Protein AF-A0A2N6ER31-F1 (afdb_monomer_lite)

pLDDT: mean 97.61, std 2.0, range [89.62, 98.94]

Foldseek 3Di:
DWAQPDPPAPPRTDDQAGPLRAHPLNVVLLVLLVLLLVLLVVLQVLLVVVVDHDVVSVVLSVVSNQCSDRPRDRDNVVSVVSSVVSNVSSVVSNVSSPDDDDDRDPSNDDD

Secondary structure (DSSP, 8-state):
--B--STT-GGGSBSSS-TTS--HHHHHHHHHHHHHHHHHHHHHHHHHHTT---HHHHHHHHHHHHTTSTTT---HHHHHHHHHHHHHHHHHHHHHH-S--SPPPGGGS--

Structure (mmCIF, N/CA/C/O backbone):
data_AF-A0A2N6ER31-F1
#
_entry.id   AF-A0A2N6ER31-F1
#
loop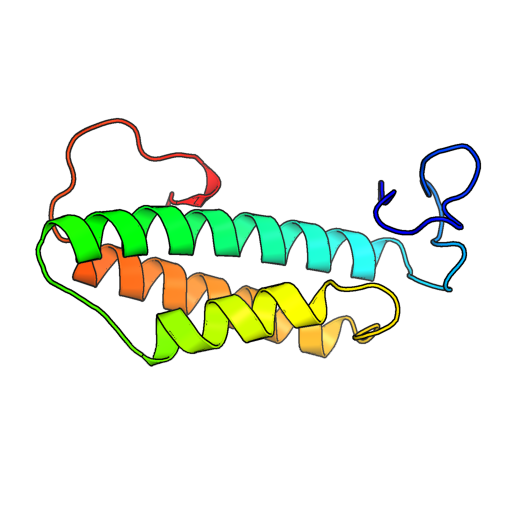_
_atom_site.group_PDB
_atom_site.id
_atom_site.type_symbol
_atom_site.label_atom_id
_atom_site.label_alt_id
_atom_site.label_comp_id
_atom_site.label_asym_id
_atom_site.label_entity_id
_atom_site.label_seq_id
_atom_site.pdbx_PDB_ins_code
_atom_site.Cartn_x
_atom_site.Cartn_y
_atom_site.Cartn_z
_atom_site.occupancy
_atom_site.B_iso_or_equiv
_atom_site.auth_seq_id
_atom_site.auth_comp_id
_atom_site.auth_asym_id
_atom_site.auth_atom_id
_atom_site.pdbx_PDB_model_num
ATOM 1 N N 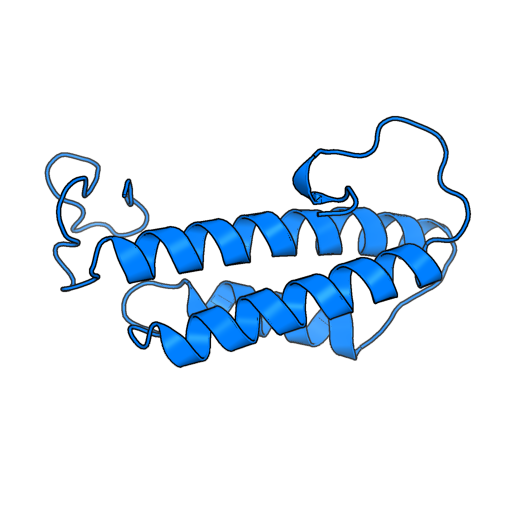. MET A 1 1 ? 1.856 1.755 -16.863 1.00 95.81 1 MET A N 1
ATOM 2 C CA . MET A 1 1 ? 2.651 1.949 -15.631 1.00 95.81 1 MET A CA 1
ATOM 3 C C . MET A 1 1 ? 3.274 3.336 -15.636 1.00 95.81 1 MET A C 1
ATOM 5 O O . MET A 1 1 ? 3.431 3.908 -16.709 1.00 95.81 1 MET A O 1
ATOM 9 N N . PHE A 1 2 ? 3.667 3.845 -14.473 1.00 98.19 2 PHE A N 1
ATOM 10 C CA . PHE A 1 2 ? 4.641 4.929 -14.359 1.00 98.19 2 PHE A CA 1
ATOM 11 C C . PHE A 1 2 ? 5.428 4.723 -13.062 1.00 98.19 2 PHE A C 1
ATOM 13 O O . PHE A 1 2 ? 4.856 4.806 -11.982 1.00 98.19 2 PHE A O 1
ATOM 20 N N . CYS A 1 3 ? 6.719 4.403 -13.151 1.00 98.56 3 CYS A N 1
ATOM 21 C CA . CYS A 1 3 ? 7.536 4.114 -11.970 1.00 98.56 3 CYS A CA 1
ATOM 22 C C . CYS A 1 3 ? 8.906 4.793 -12.061 1.00 98.56 3 CYS A C 1
ATOM 24 O O . CYS A 1 3 ? 9.654 4.582 -13.015 1.00 98.56 3 CYS A O 1
ATOM 26 N N . TYR A 1 4 ? 9.225 5.591 -11.045 1.00 98.25 4 TYR A N 1
ATOM 27 C CA . TYR A 1 4 ? 10.417 6.447 -10.973 1.00 98.25 4 TYR A CA 1
ATOM 28 C C . TYR A 1 4 ? 11.170 6.352 -9.634 1.00 98.25 4 TYR A C 1
ATOM 30 O O . TYR A 1 4 ? 11.939 7.237 -9.283 1.00 98.25 4 TYR A O 1
ATOM 38 N N . GLN A 1 5 ? 10.895 5.315 -8.836 1.00 98.19 5 GLN A N 1
ATOM 39 C CA . GLN A 1 5 ? 11.377 5.258 -7.451 1.00 98.19 5 GLN A CA 1
ATOM 40 C C . GLN A 1 5 ? 12.874 4.945 -7.325 1.00 98.19 5 GLN A C 1
ATOM 42 O O . GLN A 1 5 ? 13.454 5.162 -6.266 1.00 98.19 5 GLN A O 1
ATOM 47 N N . CYS A 1 6 ? 13.486 4.370 -8.364 1.00 97.94 6 CYS A N 1
ATOM 48 C CA . CYS A 1 6 ? 14.894 3.996 -8.360 1.00 97.94 6 CYS A CA 1
ATOM 49 C C . CYS A 1 6 ? 15.719 4.928 -9.247 1.00 97.94 6 CYS A C 1
ATOM 51 O O . CYS A 1 6 ? 15.220 5.492 -10.218 1.00 97.94 6 CYS A O 1
ATOM 53 N N . GLU A 1 7 ? 17.007 5.032 -8.925 1.00 97.38 7 GLU A N 1
ATOM 54 C CA . GLU A 1 7 ? 17.972 5.876 -9.638 1.00 97.38 7 GLU A CA 1
ATOM 55 C C . GLU A 1 7 ? 18.097 5.513 -11.128 1.00 97.38 7 GLU A C 1
ATOM 57 O O . GLU A 1 7 ? 18.255 6.392 -11.966 1.00 97.38 7 GLU A O 1
ATOM 62 N N . GLN A 1 8 ? 17.897 4.239 -11.475 1.00 97.56 8 GLN A N 1
ATOM 63 C CA . GLN A 1 8 ? 18.051 3.733 -12.840 1.00 97.56 8 GLN A CA 1
ATOM 64 C C . GLN A 1 8 ? 16.838 4.005 -13.751 1.00 97.56 8 GLN A C 1
ATOM 66 O O . GLN A 1 8 ? 16.843 3.584 -14.909 1.00 97.56 8 GLN A O 1
ATOM 71 N N . ALA A 1 9 ? 15.773 4.648 -13.257 1.00 96.25 9 ALA A N 1
ATOM 72 C CA . ALA A 1 9 ? 14.536 4.836 -14.013 1.00 96.25 9 ALA A CA 1
ATOM 73 C C . ALA A 1 9 ? 14.781 5.508 -15.380 1.00 96.25 9 ALA A C 1
ATOM 75 O O . ALA A 1 9 ? 15.350 6.596 -15.473 1.00 96.25 9 ALA A O 1
ATOM 76 N N . ALA A 1 10 ? 14.308 4.869 -16.455 1.00 93.56 10 ALA A N 1
ATOM 77 C CA . ALA A 1 10 ? 14.552 5.327 -17.820 1.00 93.56 10 ALA A CA 1
ATOM 78 C C . ALA A 1 10 ? 14.006 6.745 -18.045 1.00 93.56 10 ALA A C 1
ATOM 80 O O . ALA A 1 10 ? 12.814 6.976 -17.860 1.00 93.56 10 ALA A O 1
ATOM 81 N N . ASN A 1 11 ? 14.861 7.682 -18.469 1.00 91.19 11 ASN A N 1
ATOM 82 C CA . ASN A 1 11 ? 14.481 9.059 -18.821 1.00 91.19 11 ASN A CA 1
ATOM 83 C C . ASN A 1 11 ? 13.592 9.760 -17.767 1.00 91.19 11 ASN A C 1
ATOM 85 O O . ASN A 1 11 ? 12.683 10.510 -18.120 1.00 91.19 11 ASN A O 1
ATOM 89 N N . GLY A 1 12 ? 13.824 9.498 -16.474 1.00 92.56 12 GLY A N 1
ATOM 90 C CA . GLY A 1 12 ? 13.050 10.077 -15.367 1.00 92.56 12 GLY A CA 1
ATOM 91 C C . GLY A 1 12 ? 11.775 9.311 -14.978 1.00 92.56 12 GLY A C 1
ATOM 92 O O . GLY A 1 12 ? 11.105 9.706 -14.025 1.00 92.56 12 GLY A O 1
ATOM 93 N N . GLY A 1 13 ? 11.439 8.210 -15.659 1.00 97.50 13 GLY A N 1
ATOM 94 C CA . GLY A 1 13 ? 10.319 7.342 -15.292 1.00 97.50 13 GLY A CA 1
ATOM 95 C C . GLY A 1 13 ? 10.051 6.221 -16.299 1.00 97.50 13 GLY A C 1
ATOM 96 O O . GLY A 1 13 ? 9.863 6.454 -17.491 1.00 97.50 13 GLY A O 1
ATOM 97 N N . CYS A 1 14 ? 9.955 4.985 -15.810 1.00 98.31 14 CYS A N 1
ATOM 98 C CA . CYS A 1 14 ? 9.613 3.827 -16.634 1.00 98.31 14 CYS A CA 1
ATOM 99 C C . CYS A 1 14 ? 8.114 3.839 -16.981 1.00 98.31 14 CYS A C 1
ATOM 101 O O . CYS A 1 14 ? 7.280 3.777 -16.074 1.00 98.31 14 CYS A O 1
ATOM 103 N N . SER A 1 15 ? 7.772 3.882 -18.274 1.00 97.81 15 SER A N 1
ATOM 104 C CA . SER A 1 15 ? 6.384 3.987 -18.765 1.00 97.81 15 SER A CA 1
ATOM 105 C C . SER A 1 15 ? 5.867 2.759 -19.530 1.00 97.81 15 SER A C 1
ATOM 107 O O . SER A 1 15 ? 4.653 2.580 -19.630 1.00 97.81 15 SER A O 1
ATOM 109 N N . VAL A 1 16 ? 6.759 1.894 -20.026 1.00 97.31 16 VAL A N 1
ATOM 110 C CA . VAL A 1 16 ? 6.413 0.670 -20.781 1.00 97.31 16 VAL A CA 1
ATOM 111 C C . VAL A 1 16 ? 6.756 -0.587 -19.981 1.00 97.31 16 VAL A C 1
ATOM 113 O O . VAL A 1 16 ? 5.883 -1.404 -19.707 1.00 97.31 16 VAL A O 1
ATOM 116 N N . VAL A 1 17 ? 8.019 -0.709 -19.572 1.00 97.62 17 VAL A N 1
ATOM 117 C CA . VAL A 1 17 ? 8.555 -1.761 -18.701 1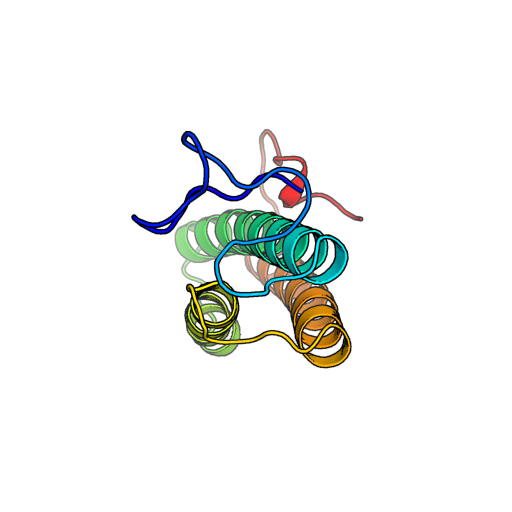.00 97.62 17 VAL A CA 1
ATOM 118 C C . VAL A 1 17 ? 9.597 -1.128 -17.779 1.00 97.62 17 VAL A C 1
ATOM 120 O O . VAL A 1 17 ? 10.232 -0.135 -18.148 1.00 97.62 17 VAL A O 1
ATOM 123 N N . GLY A 1 18 ? 9.758 -1.655 -16.567 1.00 98.12 18 GLY A N 1
ATOM 124 C CA . GLY A 1 18 ? 10.814 -1.222 -15.658 1.00 98.12 18 GLY A CA 1
ATOM 125 C C . GLY A 1 18 ? 12.197 -1.638 -16.157 1.00 98.12 18 GLY A C 1
ATOM 126 O O . GLY A 1 18 ? 12.381 -2.775 -16.581 1.00 98.12 18 GLY A O 1
ATOM 127 N N . VAL A 1 19 ? 13.197 -0.762 -16.019 1.00 98.12 19 VAL A N 1
ATOM 128 C CA . VAL A 1 19 ? 14.612 -1.120 -16.274 1.00 98.12 19 VAL A CA 1
ATOM 129 C C . VAL A 1 19 ? 15.091 -2.289 -15.404 1.00 98.12 19 VAL A C 1
ATOM 131 O O . VAL A 1 19 ? 15.983 -3.030 -15.795 1.00 98.12 19 VAL A O 1
ATOM 134 N N . CYS A 1 20 ? 14.462 -2.479 -14.241 1.00 98.00 20 CYS A N 1
ATOM 135 C CA . CYS A 1 20 ? 14.695 -3.592 -13.326 1.00 98.00 20 CYS A CA 1
ATOM 136 C C . CYS A 1 20 ? 13.960 -4.887 -13.719 1.00 98.00 20 CYS A C 1
ATOM 138 O O . CYS A 1 20 ? 13.988 -5.851 -12.964 1.00 98.00 20 CYS A O 1
ATOM 140 N N . GLY A 1 21 ? 13.257 -4.909 -14.857 1.00 97.88 21 GLY A N 1
ATOM 141 C CA . GLY A 1 21 ? 12.464 -6.054 -15.316 1.00 97.88 21 GLY A CA 1
ATOM 142 C C . GLY A 1 21 ? 11.006 -6.065 -14.844 1.00 97.88 21 GLY A C 1
ATOM 143 O O . GLY A 1 21 ? 10.250 -6.945 -15.255 1.00 97.88 21 GLY A O 1
ATOM 144 N N . LYS A 1 22 ? 10.576 -5.083 -14.034 1.00 98.62 22 LYS A N 1
ATOM 145 C CA . LYS A 1 22 ? 9.188 -4.984 -13.553 1.00 98.62 22 LYS A CA 1
ATOM 146 C C . LYS A 1 22 ? 8.205 -4.823 -14.716 1.00 98.62 22 LYS A C 1
ATOM 148 O O . LYS A 1 22 ? 8.271 -3.831 -15.446 1.00 98.62 22 LYS A O 1
ATOM 153 N N . GLN A 1 23 ? 7.279 -5.769 -14.842 1.00 98.62 23 GLN A N 1
ATOM 154 C CA . GLN A 1 23 ? 6.211 -5.742 -15.839 1.00 98.62 23 GLN A CA 1
ATOM 155 C C . GLN A 1 23 ? 5.122 -4.711 -15.472 1.00 98.62 23 GLN A C 1
ATOM 157 O O . GLN A 1 23 ? 4.969 -4.353 -14.298 1.00 98.62 23 GLN A O 1
ATOM 162 N N . PRO A 1 24 ? 4.392 -4.158 -16.459 1.00 98.50 24 PRO A N 1
ATOM 163 C CA . PRO A 1 24 ? 3.429 -3.082 -16.219 1.00 98.50 24 PRO A CA 1
ATOM 164 C C . PRO A 1 24 ? 2.224 -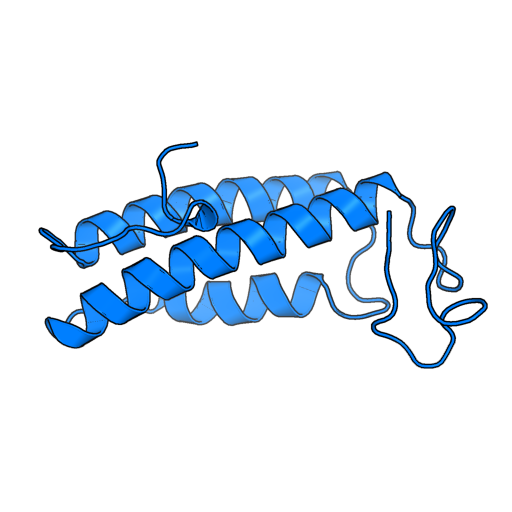3.489 -15.358 1.00 98.50 24 PRO A C 1
ATOM 166 O O . PRO A 1 24 ? 1.664 -2.628 -14.680 1.00 98.50 24 PRO A O 1
ATOM 169 N N . ASP A 1 25 ? 1.842 -4.763 -15.367 1.00 98.38 25 ASP A N 1
ATOM 170 C CA . ASP A 1 25 ? 0.820 -5.365 -14.503 1.00 98.38 25 ASP A CA 1
ATOM 171 C C . ASP A 1 25 ? 1.281 -5.440 -13.039 1.00 98.38 25 ASP A C 1
ATOM 173 O O . ASP A 1 25 ? 0.575 -4.961 -12.154 1.00 98.38 25 ASP A O 1
ATOM 177 N N . VAL A 1 26 ? 2.506 -5.911 -12.787 1.00 98.69 26 VAL A N 1
ATOM 178 C CA . VAL A 1 26 ? 3.147 -5.889 -11.460 1.00 98.69 26 VAL A CA 1
ATOM 179 C C . VAL A 1 26 ? 3.248 -4.454 -10.939 1.00 98.69 26 VAL A C 1
ATOM 181 O O . VAL A 1 26 ? 2.943 -4.185 -9.779 1.00 98.69 26 VAL A O 1
ATOM 184 N N . ALA A 1 27 ? 3.630 -3.501 -11.795 1.00 98.75 27 ALA A N 1
ATOM 185 C CA . ALA A 1 27 ? 3.667 -2.090 -11.416 1.00 98.75 27 ALA A CA 1
ATOM 186 C C . ALA A 1 27 ? 2.275 -1.558 -11.028 1.00 98.75 27 ALA A C 1
ATOM 188 O O . ALA A 1 27 ? 2.153 -0.893 -10.004 1.00 98.75 27 ALA A O 1
ATOM 189 N N . ALA A 1 28 ? 1.233 -1.888 -11.798 1.00 98.75 28 ALA A N 1
ATOM 190 C CA . ALA A 1 28 ? -0.139 -1.485 -11.492 1.00 98.75 28 ALA A CA 1
ATOM 191 C C . ALA A 1 28 ? -0.664 -2.116 -10.188 1.00 98.75 28 ALA A C 1
ATOM 193 O O . ALA A 1 28 ? -1.364 -1.451 -9.425 1.00 98.75 28 ALA A O 1
ATOM 194 N N . LEU A 1 29 ? -0.305 -3.371 -9.901 1.00 98.88 29 LEU A N 1
ATOM 195 C CA . LEU A 1 29 ? -0.648 -4.034 -8.641 1.00 98.88 29 LEU A CA 1
ATOM 196 C C . LEU A 1 29 ? 0.066 -3.394 -7.444 1.00 98.88 29 LEU A C 1
ATOM 198 O O . LEU A 1 29 ? -0.567 -3.169 -6.415 1.00 98.88 29 LEU A O 1
ATOM 202 N N . GLN A 1 30 ? 1.345 -3.030 -7.579 1.00 98.88 30 GLN A N 1
ATOM 203 C CA . GLN A 1 30 ? 2.065 -2.277 -6.543 1.00 98.88 30 GLN A CA 1
ATOM 204 C C . GLN A 1 30 ? 1.451 -0.883 -6.321 1.00 98.88 30 GLN A C 1
ATOM 206 O O . GLN A 1 30 ? 1.310 -0.458 -5.173 1.00 98.88 30 GLN A O 1
ATOM 211 N N . ASP A 1 31 ? 1.017 -0.196 -7.385 1.00 98.88 31 ASP A N 1
ATOM 212 C CA . ASP A 1 31 ? 0.298 1.082 -7.277 1.00 98.88 31 ASP A CA 1
ATOM 213 C C . ASP A 1 31 ? -1.030 0.914 -6.516 1.00 98.88 31 ASP A C 1
ATOM 215 O O . ASP A 1 31 ? -1.345 1.706 -5.620 1.00 98.88 31 ASP A O 1
ATOM 219 N N . LEU A 1 32 ? -1.795 -0.140 -6.828 1.00 98.75 32 LEU A N 1
ATOM 220 C CA . LEU A 1 32 ? -3.049 -0.462 -6.144 1.00 98.75 32 LEU A CA 1
ATOM 221 C C . LEU A 1 32 ? -2.820 -0.846 -4.676 1.00 98.75 32 LEU A C 1
ATOM 223 O O . LEU A 1 32 ? -3.579 -0.414 -3.805 1.00 98.75 32 LEU A O 1
ATOM 227 N N . LEU A 1 33 ? -1.756 -1.592 -4.373 1.00 98.88 33 LEU A N 1
ATOM 228 C CA . LEU A 1 33 ? -1.371 -1.910 -3.000 1.00 98.88 33 LEU A CA 1
ATOM 229 C C . LEU A 1 33 ? -1.097 -0.625 -2.213 1.00 98.88 33 LEU A C 1
ATOM 231 O O . LEU A 1 33 ? -1.740 -0.394 -1.190 1.00 98.88 33 LEU A O 1
ATOM 235 N N . VAL A 1 34 ? -0.246 0.272 -2.725 1.00 98.88 34 VAL A N 1
ATOM 236 C CA . VAL A 1 34 ? 0.034 1.570 -2.078 1.00 98.88 34 VAL A CA 1
ATOM 237 C C . VAL A 1 34 ? -1.232 2.415 -1.936 1.00 98.88 34 VAL A C 1
ATOM 239 O O . VAL A 1 34 ? -1.426 3.071 -0.908 1.00 98.88 34 VAL A O 1
ATOM 242 N N . TYR A 1 35 ? -2.116 2.406 -2.934 1.00 98.88 35 TYR A N 1
ATOM 243 C CA . TYR A 1 35 ? -3.408 3.084 -2.846 1.00 98.88 35 TYR A CA 1
ATOM 244 C C . TYR A 1 35 ? -4.260 2.530 -1.696 1.00 98.88 35 TYR A C 1
ATOM 246 O O . TYR A 1 35 ? -4.775 3.304 -0.891 1.00 98.88 35 TYR A O 1
ATOM 254 N N . THR A 1 36 ? -4.333 1.208 -1.548 1.00 98.88 36 THR A N 1
ATOM 255 C CA . THR A 1 36 ? -5.070 0.550 -0.457 1.00 98.88 36 THR A CA 1
ATOM 256 C C . THR A 1 36 ? -4.457 0.858 0.908 1.00 98.88 36 THR A C 1
ATOM 258 O O . THR A 1 36 ? -5.180 1.209 1.842 1.00 98.88 36 THR A O 1
ATOM 261 N N . LEU A 1 37 ? -3.122 0.827 1.018 1.00 98.94 37 LEU A N 1
ATOM 262 C CA . LEU A 1 37 ? -2.388 1.172 2.243 1.00 98.94 37 LEU A CA 1
ATOM 263 C C . LEU A 1 37 ? -2.673 2.611 2.703 1.00 98.94 37 LEU A C 1
ATOM 265 O O . LEU A 1 37 ? -2.763 2.858 3.903 1.00 98.94 37 LEU A O 1
ATOM 269 N N . LYS A 1 38 ? -2.892 3.565 1.784 1.00 98.88 38 LYS A N 1
ATOM 270 C CA . LYS A 1 38 ? -3.346 4.925 2.149 1.00 98.88 38 LYS A CA 1
ATOM 271 C C . LYS A 1 38 ? -4.729 4.913 2.806 1.00 98.88 38 LYS A C 1
ATOM 273 O O . LYS A 1 38 ? -4.978 5.701 3.716 1.00 98.88 38 LYS A O 1
ATOM 278 N N . GLY A 1 39 ? -5.616 4.022 2.365 1.00 98.75 39 GLY A N 1
ATOM 279 C CA . GLY A 1 39 ? -6.920 3.797 2.986 1.00 98.75 39 GLY A CA 1
ATOM 280 C C . GLY A 1 39 ? -6.803 3.236 4.402 1.00 98.75 39 GLY A C 1
ATOM 281 O O . GLY A 1 39 ? -7.444 3.753 5.317 1.00 98.75 39 GLY A O 1
ATOM 282 N N . ILE A 1 40 ? -5.940 2.231 4.592 1.00 98.81 40 ILE A N 1
ATOM 283 C CA . ILE A 1 40 ? -5.614 1.692 5.923 1.00 98.81 40 ILE A CA 1
ATOM 284 C C . ILE A 1 40 ? -5.061 2.804 6.816 1.00 98.81 40 ILE A C 1
ATOM 286 O O . ILE A 1 40 ? -5.551 2.982 7.926 1.00 98.81 40 ILE A O 1
ATOM 290 N N . ALA A 1 41 ? -4.088 3.578 6.327 1.00 98.75 41 ALA A N 1
ATOM 291 C CA . ALA A 1 41 ? -3.444 4.643 7.089 1.00 98.75 41 ALA A CA 1
ATOM 292 C C . ALA A 1 41 ? -4.448 5.689 7.590 1.00 98.75 41 ALA A C 1
ATOM 294 O O . ALA A 1 41 ? -4.394 6.057 8.759 1.00 98.75 41 ALA A O 1
ATOM 295 N N . PHE A 1 42 ? -5.394 6.117 6.745 1.00 98.69 42 PHE A N 1
ATOM 296 C CA . PHE A 1 42 ? -6.451 7.044 7.156 1.00 98.69 42 PHE A CA 1
ATOM 297 C C . PHE A 1 42 ? -7.278 6.485 8.320 1.00 98.69 42 PHE A C 1
ATOM 299 O O . PHE A 1 42 ? -7.443 7.149 9.341 1.00 98.69 42 PHE A O 1
ATOM 306 N N . TRP A 1 43 ? -7.785 5.257 8.195 1.00 98.56 43 TRP A N 1
ATOM 307 C CA . TRP A 1 43 ? -8.622 4.676 9.242 1.00 98.56 43 TRP A CA 1
ATOM 308 C C . TRP A 1 43 ? -7.835 4.328 10.507 1.00 98.56 43 TRP A C 1
ATOM 310 O O . TRP A 1 43 ? -8.329 4.541 11.610 1.00 98.56 43 TRP A O 1
ATOM 320 N N . ALA A 1 44 ? -6.603 3.841 10.371 1.00 98.44 44 ALA A N 1
ATOM 321 C CA . ALA A 1 44 ? -5.731 3.536 11.499 1.00 98.44 44 ALA A CA 1
ATOM 322 C C . ALA A 1 44 ? -5.335 4.801 12.278 1.00 98.44 44 ALA A C 1
ATOM 324 O O . ALA A 1 44 ? -5.246 4.757 13.503 1.00 98.44 44 ALA A O 1
ATOM 325 N N . ASP A 1 45 ? -5.142 5.931 11.594 1.00 98.19 45 ASP A N 1
ATOM 326 C CA . ASP A 1 45 ? -4.925 7.237 12.225 1.00 98.19 45 ASP A CA 1
ATOM 327 C C . ASP A 1 45 ? -6.155 7.667 13.043 1.00 98.19 45 ASP A C 1
ATOM 329 O O . ASP A 1 45 ? -6.042 7.969 14.231 1.00 98.19 45 ASP A O 1
ATOM 333 N N . LYS A 1 46 ? -7.360 7.539 12.471 1.00 98.06 46 LYS A N 1
ATOM 334 C CA . LYS A 1 46 ? -8.623 7.802 13.188 1.00 98.06 46 LYS A CA 1
ATOM 335 C C . LYS A 1 46 ? -8.883 6.861 14.360 1.00 98.06 46 LYS A C 1
ATOM 337 O O . LYS A 1 46 ? -9.354 7.299 15.406 1.00 98.06 46 LYS A O 1
ATOM 342 N N . ALA A 1 47 ? -8.529 5.587 14.234 1.00 98.00 47 ALA A N 1
ATOM 343 C CA . ALA A 1 47 ? -8.572 4.650 15.353 1.00 98.00 47 ALA A CA 1
ATOM 344 C C . ALA A 1 47 ? -7.636 5.090 16.491 1.00 98.00 47 ALA A C 1
ATOM 346 O O . ALA A 1 47 ? -8.027 5.056 17.661 1.00 98.00 47 ALA A O 1
ATOM 347 N N . ARG A 1 48 ? -6.433 5.577 16.159 1.00 97.56 48 ARG A N 1
ATOM 348 C CA . ARG A 1 48 ? -5.451 6.060 17.142 1.00 97.56 48 ARG A CA 1
ATOM 349 C C . ARG A 1 48 ? -5.897 7.328 17.860 1.00 97.56 48 ARG A C 1
ATOM 351 O O . ARG A 1 48 ? -5.639 7.423 19.060 1.00 97.56 48 ARG A O 1
ATOM 358 N N . GLU A 1 49 ? -6.585 8.250 17.183 1.00 95.69 49 GLU A N 1
ATOM 359 C CA . GLU A 1 49 ? -7.220 9.421 17.820 1.00 95.69 49 GLU A CA 1
ATOM 360 C C . GLU A 1 49 ? -8.187 8.997 18.946 1.00 95.69 49 GLU A C 1
ATOM 362 O O . GLU A 1 49 ? -8.276 9.670 19.972 1.00 95.69 49 GLU A O 1
ATOM 367 N N . ASN A 1 50 ? -8.828 7.831 18.801 1.00 92.31 50 ASN A N 1
ATOM 368 C CA . ASN A 1 50 ? -9.744 7.238 19.781 1.00 92.31 50 ASN A CA 1
ATOM 369 C C . ASN A 1 50 ? -9.069 6.228 20.737 1.00 92.31 50 ASN A C 1
ATOM 371 O O . ASN A 1 50 ? -9.750 5.509 21.469 1.00 92.31 50 ASN A O 1
ATOM 375 N N . GLY A 1 51 ? -7.734 6.147 20.741 1.00 96.12 51 GLY A N 1
ATOM 376 C CA . GLY A 1 51 ? -6.966 5.257 21.618 1.00 96.12 51 GLY A CA 1
ATOM 377 C C . GLY A 1 51 ? -6.907 3.788 21.177 1.00 96.12 51 GLY A C 1
ATOM 378 O O . GLY A 1 51 ? -6.337 2.969 21.899 1.00 96.12 51 GLY A O 1
ATOM 379 N N . ALA A 1 52 ? -7.438 3.442 20.003 1.00 97.38 52 ALA A N 1
ATOM 380 C CA . ALA A 1 52 ? -7.381 2.092 19.452 1.00 97.38 52 ALA A CA 1
ATOM 381 C C . ALA A 1 52 ? -6.123 1.886 18.589 1.00 97.38 52 ALA A C 1
ATOM 383 O O . ALA A 1 52 ? -5.720 2.747 17.805 1.00 97.38 52 ALA A O 1
ATOM 384 N N . LYS A 1 53 ? -5.493 0.718 18.733 1.00 97.19 53 LYS A N 1
ATOM 385 C CA . LYS A 1 53 ? -4.346 0.263 17.934 1.00 97.19 53 LYS A CA 1
ATOM 386 C C . LYS A 1 53 ? -4.487 -1.223 17.663 1.00 97.19 53 LYS A C 1
ATOM 388 O O . LYS A 1 53 ? -5.064 -1.943 18.474 1.00 97.19 53 LYS A O 1
ATOM 393 N N . ASP A 1 54 ? -3.908 -1.672 16.560 1.00 98.50 54 ASP A N 1
ATOM 394 C CA . ASP A 1 54 ? -3.952 -3.068 16.161 1.00 98.50 54 ASP A CA 1
ATOM 395 C C . ASP A 1 54 ? -2.610 -3.485 15.555 1.00 98.50 54 ASP A C 1
ATOM 397 O O . ASP A 1 54 ? -2.127 -2.887 14.596 1.00 98.50 54 ASP A O 1
ATOM 401 N N . GLN A 1 55 ? -1.987 -4.499 16.155 1.00 98.44 55 GLN A N 1
ATOM 402 C CA . GLN A 1 55 ? -0.634 -4.923 15.796 1.00 98.44 55 GLN A CA 1
ATOM 403 C C . GLN A 1 55 ? -0.562 -5.556 14.400 1.00 98.44 55 GLN A C 1
ATOM 405 O O . GLN A 1 55 ? 0.470 -5.455 13.740 1.00 98.44 55 GLN A O 1
ATOM 410 N N . GLU A 1 56 ? -1.640 -6.202 13.949 1.00 98.69 56 GLU A N 1
ATOM 411 C CA . GLU A 1 56 ? -1.713 -6.805 12.617 1.00 98.69 56 GLU A CA 1
ATOM 412 C C . GLU A 1 56 ? -1.693 -5.713 11.543 1.00 98.69 56 GLU A C 1
ATOM 414 O O . GLU A 1 56 ? -0.887 -5.791 10.618 1.00 98.69 56 GLU A O 1
ATOM 419 N N . ILE A 1 57 ? -2.487 -4.650 11.721 1.00 98.75 57 ILE A N 1
ATOM 420 C CA . ILE A 1 57 ? -2.452 -3.469 10.846 1.00 98.75 57 ILE A CA 1
ATOM 421 C C . ILE A 1 57 ? -1.051 -2.845 10.837 1.00 98.75 57 ILE A C 1
ATOM 423 O O . ILE A 1 57 ? -0.491 -2.608 9.767 1.00 98.75 57 ILE A O 1
ATOM 427 N N . ASP A 1 58 ? -0.457 -2.621 12.011 1.00 98.56 58 ASP A N 1
ATOM 428 C CA . ASP A 1 58 ? 0.859 -1.978 12.124 1.00 98.56 58 ASP A CA 1
ATOM 429 C C . ASP A 1 58 ? 1.958 -2.775 11.417 1.00 98.56 58 ASP A C 1
ATOM 431 O O . ASP A 1 58 ? 2.809 -2.206 10.729 1.00 98.56 58 ASP A O 1
ATOM 435 N N . ARG A 1 59 ? 1.926 -4.102 11.560 1.00 98.75 59 ARG A N 1
ATOM 436 C CA . ARG A 1 59 ? 2.869 -4.993 10.891 1.00 98.75 59 ARG A CA 1
ATOM 437 C C . ARG A 1 59 ? 2.645 -5.002 9.381 1.00 98.75 59 ARG A C 1
A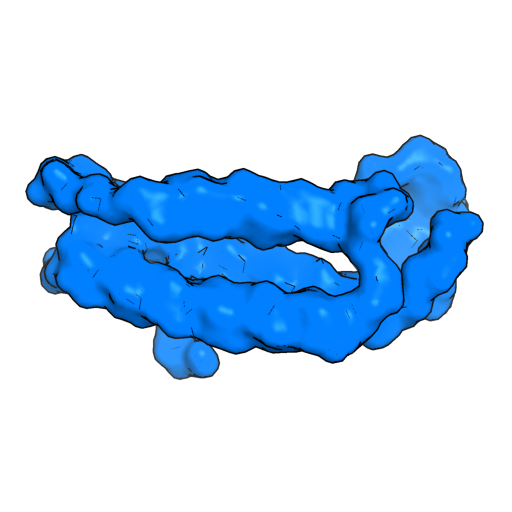TOM 439 O O . ARG A 1 59 ? 3.606 -4.849 8.626 1.00 98.75 59 ARG A O 1
ATOM 446 N N . PHE A 1 60 ? 1.394 -5.130 8.951 1.00 98.81 60 PHE A N 1
ATOM 447 C CA . PHE A 1 60 ? 1.049 -5.213 7.538 1.00 98.81 60 PHE A CA 1
ATOM 448 C C . PHE A 1 60 ? 1.398 -3.935 6.770 1.00 98.81 60 PHE A C 1
ATOM 450 O O . PHE A 1 60 ? 1.833 -4.015 5.626 1.00 98.81 60 PHE A O 1
ATOM 457 N N . MET A 1 61 ? 1.287 -2.757 7.393 1.00 98.75 61 MET A N 1
ATOM 458 C CA . MET A 1 61 ? 1.727 -1.503 6.768 1.00 98.75 61 MET A CA 1
ATOM 459 C C . MET A 1 61 ? 3.205 -1.548 6.353 1.00 98.75 61 MET A C 1
ATOM 461 O O . MET A 1 61 ? 3.561 -1.018 5.301 1.00 98.75 61 MET A O 1
ATOM 465 N N . ILE A 1 62 ? 4.062 -2.195 7.150 1.00 98.62 62 ILE A N 1
ATOM 466 C CA . ILE A 1 62 ? 5.488 -2.357 6.838 1.00 98.62 62 ILE A CA 1
ATOM 467 C C . ILE A 1 62 ? 5.670 -3.385 5.721 1.00 98.62 62 ILE A C 1
ATOM 469 O O . ILE A 1 62 ? 6.367 -3.104 4.748 1.00 98.62 62 ILE A O 1
ATOM 473 N N . ASP A 1 63 ? 5.031 -4.549 5.846 1.00 98.44 63 ASP A N 1
ATOM 474 C CA . ASP A 1 63 ? 5.179 -5.646 4.884 1.00 98.44 63 ASP A CA 1
ATOM 475 C C . ASP A 1 63 ? 4.647 -5.249 3.492 1.00 98.44 63 ASP A C 1
ATOM 477 O O . ASP A 1 63 ? 5.327 -5.446 2.484 1.00 98.44 63 ASP A O 1
ATOM 481 N N . GLY A 1 64 ? 3.491 -4.582 3.437 1.00 98.62 64 GLY A N 1
ATOM 482 C CA . GLY A 1 64 ? 2.898 -4.078 2.201 1.00 98.62 64 GLY A CA 1
ATOM 483 C C . GLY A 1 64 ? 3.740 -2.992 1.527 1.00 98.62 64 GLY A C 1
ATOM 484 O O . GLY A 1 64 ? 3.895 -3.019 0.309 1.00 98.62 64 GLY A O 1
ATOM 485 N N . LEU A 1 65 ? 4.332 -2.059 2.287 1.00 98.81 65 LEU A N 1
ATOM 48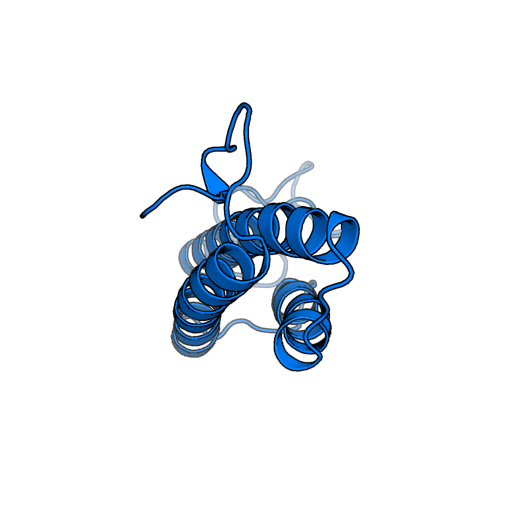6 C CA . LEU A 1 65 ? 5.270 -1.085 1.712 1.00 98.81 65 LEU A CA 1
ATOM 487 C C . LEU A 1 65 ? 6.534 -1.775 1.195 1.00 98.81 65 LEU A C 1
ATOM 489 O O . LEU A 1 65 ? 6.999 -1.459 0.098 1.00 98.81 65 LEU A O 1
ATOM 493 N N . PHE A 1 66 ? 7.078 -2.727 1.956 1.00 98.75 66 PHE A N 1
ATOM 494 C CA . PHE A 1 66 ? 8.322 -3.396 1.596 1.00 98.75 66 PHE A CA 1
ATOM 495 C C . PHE A 1 66 ? 8.193 -4.198 0.294 1.00 98.75 66 PHE A C 1
ATOM 497 O O . PHE A 1 66 ? 9.086 -4.114 -0.549 1.00 98.75 66 PHE A O 1
ATOM 504 N N . ALA A 1 67 ? 7.049 -4.850 0.062 1.00 98.56 67 ALA A N 1
ATOM 505 C CA . ALA A 1 67 ? 6.746 -5.551 -1.190 1.00 98.56 67 ALA A CA 1
ATOM 506 C C . ALA A 1 67 ? 6.805 -4.653 -2.446 1.00 98.56 67 ALA A C 1
ATOM 508 O O . ALA A 1 67 ? 6.946 -5.148 -3.563 1.00 98.56 67 ALA A O 1
ATOM 509 N N . THR A 1 68 ? 6.723 -3.325 -2.290 1.00 98.69 68 THR A N 1
ATOM 510 C CA . THR A 1 68 ? 6.770 -2.369 -3.415 1.00 98.69 68 THR A CA 1
ATOM 511 C C . THR A 1 68 ? 8.159 -1.788 -3.689 1.00 98.69 68 THR A C 1
ATOM 513 O O . THR A 1 68 ? 8.366 -1.087 -4.687 1.00 98.69 68 THR A O 1
ATOM 516 N N . VAL A 1 69 ? 9.142 -2.090 -2.836 1.00 98.56 69 VAL A N 1
ATOM 517 C CA . VAL A 1 69 ? 10.516 -1.607 -2.996 1.00 98.56 69 VAL A CA 1
ATOM 518 C C . VAL A 1 69 ? 11.179 -2.276 -4.206 1.00 98.56 69 VAL A C 1
ATOM 520 O O . VAL A 1 69 ? 10.895 -3.415 -4.574 1.00 98.56 69 VAL A O 1
ATOM 523 N N . THR A 1 70 ? 12.067 -1.533 -4.868 1.00 98.31 70 THR A N 1
ATOM 524 C CA . THR A 1 70 ? 12.804 -1.997 -6.050 1.00 98.31 70 THR A CA 1
ATOM 525 C C . THR A 1 70 ? 13.491 -3.337 -5.784 1.00 98.31 70 THR A C 1
ATOM 527 O O . THR A 1 70 ? 14.273 -3.449 -4.845 1.00 98.31 70 THR A O 1
ATOM 530 N N . ASN A 1 71 ? 13.238 -4.313 -6.661 1.00 97.94 71 ASN A N 1
ATOM 531 C CA . ASN A 1 71 ? 13.794 -5.670 -6.626 1.00 97.94 71 ASN A CA 1
ATOM 532 C C . ASN A 1 71 ? 13.355 -6.547 -5.439 1.00 97.94 71 ASN A C 1
ATOM 534 O O . ASN A 1 71 ? 14.067 -7.493 -5.111 1.00 97.94 71 ASN A O 1
ATOM 538 N N . VAL A 1 72 ? 12.212 -6.259 -4.805 1.00 98.38 72 VAL A N 1
ATOM 539 C CA . VAL A 1 72 ? 11.675 -7.110 -3.729 1.00 98.38 72 VAL A CA 1
ATOM 540 C C . VAL A 1 72 ? 10.739 -8.187 -4.263 1.00 98.38 72 VAL A C 1
ATOM 542 O O . VAL A 1 72 ? 11.039 -9.365 -4.107 1.00 98.38 72 VAL A O 1
ATOM 545 N N . ASP A 1 73 ? 9.638 -7.796 -4.906 1.00 97.56 73 ASP A N 1
ATOM 546 C CA . ASP A 1 73 ? 8.631 -8.742 -5.386 1.00 97.56 73 ASP A CA 1
ATOM 547 C C . ASP A 1 73 ? 8.212 -8.431 -6.829 1.00 97.56 73 ASP A C 1
ATOM 549 O O . ASP A 1 73 ? 7.959 -7.276 -7.197 1.00 97.56 73 ASP A O 1
ATOM 553 N N . PHE A 1 74 ? 8.173 -9.481 -7.645 1.00 98.06 74 PHE A N 1
ATOM 554 C CA . PHE A 1 74 ? 7.786 -9.453 -9.053 1.00 98.06 74 PHE A CA 1
ATOM 555 C C . PHE A 1 74 ? 6.659 -10.447 -9.367 1.00 98.06 74 PHE A C 1
ATOM 557 O O . PHE A 1 74 ? 6.279 -10.550 -10.534 1.00 98.06 74 PHE A O 1
ATOM 564 N N . ASP A 1 75 ? 6.138 -11.174 -8.374 1.00 98.50 75 ASP A N 1
ATOM 565 C CA . ASP A 1 75 ? 5.067 -12.148 -8.566 1.00 98.50 75 ASP A CA 1
ATOM 566 C C . ASP A 1 75 ? 3.692 -11.447 -8.514 1.00 98.50 75 ASP A C 1
ATOM 568 O O . ASP A 1 75 ? 3.283 -10.938 -7.464 1.00 98.50 75 ASP A O 1
ATOM 572 N N . PRO A 1 76 ? 2.947 -11.386 -9.633 1.00 98.31 76 PRO A N 1
ATOM 573 C CA . PRO A 1 76 ? 1.653 -10.716 -9.656 1.00 98.31 76 PRO A CA 1
ATOM 574 C C . PRO A 1 76 ? 0.603 -11.411 -8.774 1.00 98.31 76 PRO A C 1
ATOM 576 O O . PRO A 1 76 ? -0.288 -10.731 -8.260 1.00 98.31 76 PRO A O 1
ATOM 579 N N . GLU A 1 77 ? 0.683 -12.729 -8.569 1.00 98.50 77 GLU A N 1
ATOM 580 C CA . GLU A 1 77 ? -0.283 -13.456 -7.741 1.00 98.50 77 GLU A CA 1
ATOM 581 C C . GLU A 1 77 ? -0.081 -13.149 -6.255 1.00 98.50 77 GLU A C 1
ATOM 583 O O . GLU A 1 77 ? -1.056 -12.907 -5.539 1.00 98.50 77 GLU A O 1
ATOM 588 N N . GLU A 1 78 ? 1.169 -13.095 -5.789 1.00 98.31 78 GLU A N 1
ATOM 589 C CA . GLU A 1 78 ? 1.482 -12.726 -4.403 1.00 98.31 78 GLU A CA 1
ATOM 590 C C . GLU A 1 78 ? 1.107 -11.269 -4.107 1.00 98.31 78 GLU A C 1
ATOM 592 O O . GLU A 1 78 ? 0.452 -10.982 -3.100 1.00 98.31 78 GLU A O 1
ATOM 597 N N . ILE A 1 79 ? 1.388 -10.342 -5.028 1.00 98.69 79 ILE A N 1
ATOM 598 C CA . ILE A 1 79 ? 0.999 -8.936 -4.848 1.00 98.69 79 ILE A CA 1
ATOM 599 C C . ILE A 1 79 ? -0.533 -8.785 -4.869 1.00 98.69 79 ILE A C 1
ATOM 601 O O . ILE A 1 79 ? -1.086 -8.018 -4.078 1.00 98.69 79 ILE A O 1
ATOM 605 N N . ALA A 1 80 ? -1.254 -9.540 -5.703 1.00 98.69 80 ALA A N 1
ATOM 606 C CA . ALA A 1 80 ? -2.719 -9.537 -5.699 1.00 98.69 80 ALA A CA 1
ATOM 607 C C . ALA A 1 80 ? -3.312 -10.068 -4.377 1.00 98.69 80 ALA A C 1
ATOM 609 O O . ALA A 1 80 ? -4.321 -9.538 -3.888 1.00 98.69 80 ALA A O 1
ATOM 610 N N . LYS A 1 81 ? -2.674 -11.071 -3.754 1.00 98.75 81 LYS A N 1
ATOM 611 C CA . LYS A 1 81 ? -3.037 -11.536 -2.403 1.00 98.75 81 LYS A CA 1
ATOM 612 C C . LYS A 1 81 ? -2.810 -10.435 -1.366 1.00 98.75 81 LYS A C 1
ATOM 614 O O . LYS A 1 81 ? -3.702 -10.193 -0.554 1.00 98.75 81 LYS A O 1
ATOM 619 N N . LEU A 1 82 ? -1.687 -9.714 -1.439 1.00 98.75 82 LEU A N 1
ATOM 620 C CA . LEU A 1 82 ? -1.419 -8.565 -0.565 1.00 98.75 82 LEU A CA 1
ATOM 621 C C . LEU A 1 82 ? -2.456 -7.450 -0.738 1.00 98.75 82 LEU A C 1
ATOM 623 O O . LEU A 1 82 ? -2.915 -6.897 0.254 1.00 98.75 82 LEU A O 1
ATOM 627 N N . VAL A 1 83 ? -2.879 -7.133 -1.964 1.00 98.81 83 VAL A N 1
ATOM 628 C CA . VAL A 1 83 ? -3.954 -6.149 -2.196 1.00 98.81 83 VAL A CA 1
ATOM 629 C C . VAL A 1 83 ? -5.260 -6.597 -1.536 1.00 98.81 83 VAL A C 1
ATOM 631 O O . VAL A 1 83 ? -5.905 -5.808 -0.847 1.00 98.81 83 VAL A O 1
ATOM 634 N N . SER A 1 84 ? -5.637 -7.865 -1.706 1.00 98.62 84 SER A N 1
ATOM 635 C CA . SER A 1 84 ? -6.862 -8.413 -1.109 1.00 98.62 84 SER A CA 1
ATOM 636 C C . SER A 1 84 ? -6.821 -8.352 0.422 1.00 98.62 84 SER A C 1
ATOM 638 O O . SER A 1 84 ? -7.794 -7.958 1.069 1.00 98.62 84 SER A O 1
ATOM 640 N N . GLU A 1 85 ? -5.666 -8.670 1.005 1.00 98.81 85 GLU A N 1
ATOM 641 C CA . GLU A 1 85 ? -5.436 -8.558 2.442 1.00 98.81 85 GLU A CA 1
ATOM 642 C C . GLU A 1 85 ? -5.453 -7.099 2.922 1.00 98.81 85 GLU A C 1
ATOM 644 O O . GLU A 1 85 ? -6.046 -6.780 3.955 1.00 98.81 85 GLU A O 1
ATOM 649 N N . ALA A 1 86 ? -4.892 -6.180 2.134 1.00 98.81 86 ALA A N 1
ATOM 650 C CA . ALA A 1 86 ? -4.928 -4.752 2.420 1.00 98.81 86 ALA A CA 1
ATOM 651 C C . ALA A 1 86 ? -6.370 -4.217 2.466 1.00 98.81 86 ALA A C 1
ATOM 653 O O . ALA A 1 86 ? -6.691 -3.402 3.332 1.00 98.81 86 ALA A O 1
ATOM 654 N N . VAL A 1 87 ? -7.259 -4.692 1.586 1.00 98.75 87 VAL A N 1
ATOM 655 C CA . VAL A 1 87 ? -8.690 -4.335 1.608 1.00 98.75 87 VAL A CA 1
ATOM 656 C C . VAL A 1 87 ? -9.355 -4.844 2.889 1.00 98.75 87 VAL A C 1
ATOM 658 O O . VAL A 1 87 ? -10.026 -4.073 3.581 1.00 98.75 87 VAL A O 1
ATOM 661 N N . ARG A 1 88 ? -9.107 -6.103 3.274 1.00 98.62 88 ARG A N 1
ATOM 662 C CA . ARG A 1 88 ? -9.616 -6.661 4.540 1.00 98.62 88 ARG A CA 1
ATOM 663 C C . ARG A 1 88 ? -9.160 -5.828 5.742 1.00 98.62 88 ARG A C 1
ATOM 665 O O . ARG A 1 88 ? -9.958 -5.527 6.634 1.00 98.62 88 ARG A O 1
ATOM 672 N N . LEU A 1 89 ? -7.889 -5.429 5.767 1.00 98.81 89 LEU A N 1
ATOM 673 C CA . LEU A 1 89 ? -7.313 -4.634 6.853 1.00 98.81 89 LEU A CA 1
ATOM 674 C C . LEU A 1 89 ? -7.761 -3.169 6.836 1.00 98.81 89 LEU A C 1
ATOM 676 O O . LEU A 1 89 ? -7.895 -2.573 7.905 1.00 98.81 89 LEU A O 1
ATOM 680 N N . ARG A 1 90 ? -8.078 -2.597 5.668 1.00 98.75 90 ARG A N 1
ATOM 681 C CA . ARG A 1 90 ? -8.732 -1.281 5.551 1.00 98.75 90 ARG A CA 1
ATOM 682 C C . ARG A 1 90 ? -10.087 -1.304 6.245 1.00 98.75 90 ARG A C 1
ATOM 684 O O . ARG A 1 90 ? -10.390 -0.405 7.028 1.00 98.75 90 ARG A O 1
ATOM 691 N N . ASP A 1 91 ? -10.876 -2.343 5.998 1.00 98.44 91 ASP A N 1
ATOM 692 C CA . ASP A 1 91 ? -12.208 -2.479 6.586 1.00 98.44 91 ASP A CA 1
ATOM 693 C C . ASP A 1 91 ? -12.125 -2.756 8.096 1.00 98.44 91 ASP A C 1
ATOM 695 O O . ASP A 1 91 ? -12.888 -2.177 8.874 1.00 98.44 91 ASP A O 1
ATOM 699 N N . LYS A 1 92 ? -11.138 -3.550 8.536 1.00 98.44 92 LYS A N 1
ATOM 700 C CA . LYS A 1 92 ? -10.815 -3.724 9.962 1.00 98.44 92 LYS A CA 1
ATOM 701 C C . LYS A 1 92 ? -10.443 -2.391 10.623 1.00 98.44 92 LYS A C 1
ATOM 703 O O . LYS A 1 92 ? -10.993 -2.049 11.669 1.00 98.44 92 LYS A O 1
ATOM 708 N N . ALA A 1 93 ? -9.550 -1.614 10.009 1.00 98.44 93 ALA A N 1
ATOM 709 C CA . ALA A 1 93 ? -9.144 -0.303 10.510 1.00 98.44 93 ALA A CA 1
ATOM 710 C C . ALA A 1 93 ? -10.342 0.653 10.604 1.00 98.44 93 ALA A C 1
ATOM 712 O O . ALA A 1 93 ? -10.488 1.369 11.594 1.00 98.44 93 ALA A O 1
ATOM 713 N N . ARG A 1 94 ? -11.239 0.629 9.609 1.00 98.00 94 ARG A N 1
ATOM 714 C CA . ARG A 1 94 ? -12.473 1.424 9.609 1.00 98.00 94 ARG A CA 1
ATOM 715 C C . ARG A 1 94 ? -13.388 1.071 10.779 1.00 98.00 94 ARG A C 1
ATOM 717 O O . ARG A 1 94 ? -13.940 1.969 11.406 1.00 98.00 94 ARG A O 1
ATOM 724 N N . GLN A 1 95 ? -13.542 -0.217 11.085 1.00 97.44 95 GLN A N 1
ATOM 725 C CA . GLN A 1 95 ? -14.325 -0.660 12.243 1.00 97.44 95 GLN A CA 1
ATOM 726 C C . GLN A 1 95 ? -13.706 -0.173 13.558 1.00 97.44 95 GLN A C 1
ATOM 728 O O . GLN A 1 95 ? -14.430 0.323 14.418 1.00 97.44 95 GLN A O 1
ATOM 733 N N . LEU A 1 96 ? -12.376 -0.252 13.690 1.00 97.62 96 LEU A N 1
ATOM 734 C CA . LEU A 1 96 ? -11.650 0.255 14.861 1.00 97.62 96 LEU A CA 1
ATOM 735 C C . LEU A 1 96 ? -11.782 1.774 15.028 1.00 97.62 96 LEU A C 1
ATOM 737 O O . LEU A 1 96 ? -11.866 2.260 16.153 1.00 97.62 96 LEU A O 1
ATOM 741 N N . ALA A 1 97 ? -11.815 2.521 13.923 1.00 97.25 97 ALA A N 1
ATOM 742 C CA . ALA A 1 97 ? -11.995 3.970 13.941 1.00 97.25 97 ALA A CA 1
ATOM 743 C C . ALA A 1 97 ? -13.379 4.400 14.450 1.00 97.25 97 ALA A C 1
ATOM 745 O O . ALA A 1 97 ? -13.525 5.503 14.980 1.00 97.25 97 ALA A O 1
ATOM 746 N N . GLY A 1 98 ? -14.391 3.541 14.314 1.00 95.12 98 GLY A N 1
ATOM 747 C CA . GLY A 1 98 ? -15.758 3.846 14.710 1.00 95.12 98 GLY A CA 1
ATOM 748 C C . GLY A 1 98 ? -16.379 4.950 13.852 1.00 95.12 98 GLY A C 1
ATOM 749 O O . GLY A 1 98 ? -16.210 4.993 12.632 1.00 95.12 98 GLY A O 1
ATOM 750 N N . ASN A 1 99 ? -17.152 5.837 14.483 1.00 93.62 99 ASN A N 1
ATOM 751 C CA . ASN A 1 99 ? -17.847 6.903 13.770 1.00 93.62 99 ASN A CA 1
ATOM 752 C C . ASN A 1 99 ? -16.917 8.103 13.538 1.00 93.62 99 ASN A C 1
ATOM 754 O O . ASN A 1 99 ? -16.665 8.885 14.453 1.00 93.62 99 ASN A O 1
ATOM 758 N N . VAL A 1 100 ? -16.431 8.257 12.307 1.00 92.88 100 VAL A N 1
ATOM 759 C CA . VAL A 1 100 ? -15.579 9.382 11.897 1.00 92.88 100 VAL A CA 1
ATOM 760 C C . VAL A 1 100 ? -16.406 10.400 11.119 1.00 92.88 100 VAL A C 1
ATOM 762 O O . VAL A 1 100 ? -17.055 10.066 10.129 1.00 92.88 100 VAL A O 1
ATOM 765 N N . THR A 1 101 ? -16.346 11.663 11.537 1.00 90.62 101 THR A N 1
ATOM 766 C CA . THR A 1 101 ? -16.946 12.792 10.817 1.00 90.62 101 THR A CA 1
ATOM 767 C C . THR A 1 101 ? -15.931 13.462 9.896 1.00 90.62 101 THR A C 1
ATOM 769 O O . THR A 1 101 ? -14.770 13.623 10.270 1.00 90.62 101 THR A O 1
ATOM 772 N N . GLY A 1 102 ? -16.380 13.941 8.736 1.00 90.94 102 GLY A N 1
ATOM 773 C CA . GLY A 1 102 ? -15.549 14.690 7.792 1.00 90.94 102 GLY A CA 1
ATOM 774 C C . GLY A 1 102 ? -15.275 13.933 6.489 1.00 90.94 102 GLY A C 1
ATOM 775 O O . GLY A 1 102 ? -15.865 12.880 6.243 1.00 90.94 102 GLY A O 1
ATOM 776 N N . PRO A 1 103 ? -14.425 14.493 5.612 1.00 95.12 103 PRO A N 1
ATOM 777 C CA . PRO A 1 103 ? -14.163 13.910 4.305 1.00 95.12 103 PRO A CA 1
ATOM 778 C C . PRO A 1 103 ? -13.364 12.607 4.430 1.00 95.12 103 PRO A C 1
ATOM 780 O O . PRO A 1 103 ? -12.281 12.582 5.012 1.00 95.12 103 PRO A O 1
ATOM 783 N N . VAL A 1 104 ? -13.883 11.536 3.827 1.00 97.31 104 VAL A N 1
ATOM 784 C CA . VAL A 1 104 ? -13.179 10.255 3.681 1.00 97.31 104 VAL A CA 1
ATOM 785 C C . VAL A 1 104 ? -12.504 10.227 2.303 1.00 97.31 104 VAL A C 1
ATOM 787 O O . VAL A 1 104 ? -13.212 10.308 1.290 1.00 97.31 104 VAL A O 1
ATOM 790 N N . PRO A 1 105 ? -11.162 10.127 2.224 1.00 97.88 105 PRO A N 1
ATOM 791 C CA . PRO A 1 105 ? -10.452 10.112 0.948 1.00 97.88 105 PRO A CA 1
ATOM 792 C C . PRO A 1 105 ? -10.835 8.875 0.131 1.00 97.88 105 PRO A C 1
ATOM 794 O O . PRO A 1 105 ? -11.139 7.832 0.700 1.00 97.88 105 PRO A O 1
ATOM 797 N N . ALA A 1 106 ? -10.765 8.963 -1.200 1.00 98.00 106 ALA A N 1
ATOM 798 C CA . ALA A 1 106 ? -11.186 7.882 -2.102 1.00 98.00 106 ALA A CA 1
ATOM 799 C C . ALA A 1 106 ? -10.551 6.515 -1.761 1.00 98.00 106 ALA A C 1
ATOM 801 O O . ALA A 1 106 ? -11.242 5.502 -1.724 1.00 98.00 106 ALA A O 1
ATOM 802 N N . ALA A 1 107 ? -9.269 6.503 -1.380 1.00 97.94 107 ALA A N 1
ATOM 803 C CA . ALA A 1 107 ? -8.553 5.297 -0.959 1.00 97.94 107 ALA A CA 1
ATOM 804 C C . ALA A 1 107 ? -9.175 4.582 0.257 1.00 97.94 107 ALA A C 1
ATOM 806 O O . ALA A 1 107 ? -9.026 3.373 0.403 1.00 97.94 107 ALA A O 1
ATOM 807 N N . ALA A 1 108 ? -9.880 5.319 1.116 1.00 98.19 108 ALA A N 1
ATOM 808 C CA . ALA A 1 108 ? -10.495 4.833 2.348 1.00 98.19 108 ALA A CA 1
ATOM 809 C C . ALA A 1 108 ? -12.002 4.526 2.204 1.00 98.19 108 ALA A C 1
ATOM 811 O O . ALA A 1 108 ? -12.647 4.158 3.188 1.00 98.19 108 ALA A O 1
ATOM 812 N N . GLN A 1 109 ? -12.579 4.700 1.012 1.00 95.75 109 GLN A N 1
ATOM 813 C CA . GLN A 1 109 ? -13.993 4.419 0.740 1.00 95.75 109 GLN A CA 1
ATOM 814 C C . GLN A 1 109 ? -14.246 2.918 0.510 1.00 95.75 109 GLN A C 1
ATOM 816 O O . GLN A 1 109 ? -13.311 2.127 0.450 1.00 95.75 109 GLN A O 1
ATOM 821 N N . ASN A 1 110 ? -15.521 2.530 0.385 1.00 89.62 110 ASN A N 1
ATOM 822 C CA . ASN A 1 110 ? -15.909 1.151 0.078 1.00 89.62 110 ASN A CA 1
ATOM 823 C C . ASN A 1 110 ? -15.781 0.880 -1.419 1.00 89.62 110 ASN A C 1
ATOM 825 O O . ASN A 1 110 ? -16.652 1.264 -2.201 1.00 89.62 110 ASN A O 1
ATOM 829 N N . TRP A 1 111 ? -14.703 0.197 -1.767 1.00 91.75 111 TRP A N 1
ATOM 830 C CA . TRP A 1 111 ? -14.424 -0.383 -3.072 1.00 91.75 111 TRP A CA 1
ATOM 831 C C . TRP A 1 111 ? -13.696 -1.711 -2.880 1.00 91.75 111 TRP A C 1
ATOM 833 O O . TRP A 1 111 ? -13.070 -1.874 -1.797 1.00 91.75 111 TRP A O 1
#

Sequence (111 aa):
MFCYQCEQAANGGCSVVGVCGKQPDVAALQDLLVYTLKGIAFWADKARENGAKDQEIDRFMIDGLFATVTNVDFDPEEIAKLVSEAVRLRDKARQLAGNVTGPVPAAAQNW

Radius of gyration: 15.39 Å; chains: 1; bounding box: 36×28×42 Å